Protein 1LBA (pdb70)

CATH classification: 3.40.80.10

Organism: Escherichia phage T7 (NCBI:txid10760)

Sequence (146 aa):
AKQRESTDAIFVHCSATKPSQNVGVREIRQWHKEQGWLDVGYHFIIKRDGTVEAGRDEMAVGSHAKGYNHNSIGVCLVGGIDDKGKFDANFTPAQMQSLRSLLVTLLAKYEGAVLRAHHEVAPKACPSFDLKRWWEKNELVTSDRG

InterPro domains:
  IPR002502 N-acetylmuramoyl-L-alanine amidase domain [PF01510] (11-132)
  IPR002502 N-acetylmuramoyl-L-alanine amidase domain [SM00644] (1-151)
  IPR002502 N-acetylmuramoyl-L-alanine amidase domain [cd06583] (13-132)
  IPR006619 Peptidoglycan recognition protein family domain, metazoa/bacteria [SM00701] (1-124)
  IPR015510 Peptidoglycan recognition protein [PTHR11022] (13-133)
  IPR034689 Endolysin T7 type [MF_04111] (1-149)
  IPR036505 N-acetylmuramoyl-L-alanine amidase/PGRP domain superfamily [G3DSA:3.40.80.10] (6-151)
  IPR036505 N-acetylmuramoyl-L-alanine amidase/PGRP domain superfamily [SSF55846] (10-146)

Foldseek 3Di:
DDFAPAAQAEEEFEPLDEPVPQDDQVVQQVVVVVVPDDGRQAQWEQTQQQDIDGTPPQGHQGPDAPPCSRHHHYYYYYHQAYPVSHGFQPGHPNNLVSVLVVVVVVCVPRDNHDYYYSLVPDVFQTPQFEVVCCNPVVDTGGTSYD

Solvent-accessible surface area: 7720 Å² total; per-residue (Å²): 158,172,117,12,136,47,16,76,5,0,0,0,3,12,20,55,7,76,72,102,58,106,20,2,17,187,59,3,73,104,76,31,107,126,118,63,125,151,43,0,0,26,1,24,0,0,52,34,103,10,67,64,43,68,16,43,97,51,56,21,52,4,36,21,1,196,52,69,24,93,20,0,0,0,0,0,0,0,0,0,40,35,114,159,48,136,81,45,17,29,12,34,112,42,0,15,133,27,0,65,70,23,0,86,79,2,52,83,108,26,161,83,14,76,38,60,0,17,17,83,50,24,143,114,24,26,0,2,0,29,3,127,95,4,76,109,146,108,74,60,44,69,17,53,170,35

Radius of gyration: 14.07 Å; Cα contacts (8 Å, |Δi|>4): 323; chains: 1; bounding box: 37×32×34 Å

GO terms:
  GO:0044659 viral release from host cell by cytolysis (P, IDA)
  GO:0008745 N-acetylmuramoyl-L-alanine amidase activity (F, IDA)
  GO:0032897 negative regulation of viral transcription (P, IDA)

Structure (mmCIF, N/CA/C/O backbone):
data_1LBA
#
_entry.id   1LBA
#
_cell.length_a   46.500
_cell.length_b   62.500
_cell.length_c   110.000
_cell.angle_alpha   90.00
_cell.angle_beta   90.00
_cell.angle_gamma   90.00
#
_symmetry.space_group_name_H-M   'C 2 2 21'
#
loop_
_entity.id
_entity.type
_entity.pdbx_description
1 polymer 'T7 LYSOZYME'
2 non-polymer 'ZINC ION'
3 water water
#
loop_
_atom_site.group_PDB
_atom_site.id
_atom_site.type_symbol
_atom_site.label_atom_id
_atom_site.label_alt_id
_atom_site.label_comp_id
_atom_site.label_asym_id
_atom_site.label_entity_id
_atom_site.label_seq_id
_atom_site.pdbx_PDB_ins_code
_atom_site.Cartn_x
_atom_site.Cartn_y
_atom_site.Cartn_z
_atom_site.occupancy
_atom_site.B_iso_or_equiv
_atom_site.auth_seq_id
_atom_site.auth_comp_id
_atom_site.auth_asym_id
_atom_site.auth_atom_id
_atom_site.pdbx_PDB_model_num
ATOM 1 N N . ALA A 1 1 ? -16.488 11.308 -3.635 1.00 70.78 1 ALA A N 1
ATOM 2 C CA . ALA A 1 1 ? -15.569 11.362 -2.512 1.00 70.24 1 ALA A CA 1
ATOM 3 C C . ALA A 1 1 ? -16.271 10.535 -1.426 1.00 70.71 1 ALA A C 1
ATOM 4 O O . ALA A 1 1 ? -17.508 10.514 -1.476 1.00 72.74 1 ALA A O 1
ATOM 6 N N . LYS A 1 2 ? -15.604 9.843 -0.477 1.00 68.96 6 LYS A N 1
ATOM 7 C CA . LYS A 1 2 ? -16.262 8.960 0.488 1.00 64.11 6 LYS A CA 1
ATOM 8 C C . LYS A 1 2 ? -15.506 8.751 1.817 1.00 60.61 6 LYS A C 1
ATOM 9 O O . LYS A 1 2 ? -14.440 9.345 2.045 1.00 60.31 6 LYS A O 1
ATOM 15 N N . GLN A 1 3 ? -16.097 7.906 2.683 1.00 53.72 7 GLN A N 1
ATOM 16 C CA . GLN A 1 3 ? -15.640 7.608 4.037 1.00 45.92 7 GLN A CA 1
ATOM 17 C C . GLN A 1 3 ? -14.897 6.291 4.005 1.00 43.95 7 GLN A C 1
ATOM 18 O O . GLN A 1 3 ? -15.182 5.488 3.115 1.00 45.83 7 GLN A O 1
ATOM 24 N N . ARG A 1 4 ? -13.980 5.993 4.918 1.00 41.68 8 ARG A N 1
ATOM 25 C CA . ARG A 1 4 ? -13.286 4.709 4.915 1.00 39.86 8 ARG A CA 1
ATOM 26 C C . ARG A 1 4 ? -14.163 3.528 5.285 1.00 41.61 8 ARG A C 1
ATOM 27 O O . ARG A 1 4 ? -15.158 3.688 5.991 1.00 40.78 8 ARG A O 1
ATOM 35 N N . GLU A 1 5 ? -13.806 2.314 4.865 1.00 43.87 9 GLU A N 1
ATOM 36 C CA . GLU A 1 5 ? -14.591 1.168 5.294 1.00 45.61 9 GLU A CA 1
ATOM 37 C C . GLU A 1 5 ? -14.119 0.848 6.707 1.00 43.48 9 GLU A C 1
ATOM 38 O O . GLU A 1 5 ? -14.923 0.841 7.640 1.00 44.49 9 GLU A O 1
ATOM 44 N N . SER A 1 6 ? -12.814 0.646 6.908 1.00 39.48 10 SER A N 1
ATOM 45 C CA . SER A 1 6 ? -12.298 0.323 8.207 1.00 32.48 10 SER A CA 1
ATOM 46 C C . SER A 1 6 ? -11.186 1.279 8.647 1.00 31.61 10 SER A C 1
ATOM 47 O O . SER A 1 6 ? -10.836 2.214 7.921 1.00 26.00 10 SER A O 1
ATOM 50 N N . THR A 1 7 ? -10.641 1.099 9.866 1.00 32.09 11 THR A N 1
ATOM 51 C CA . THR A 1 7 ? -9.523 1.872 10.366 1.00 27.55 11 THR A CA 1
ATOM 52 C C . THR A 1 7 ?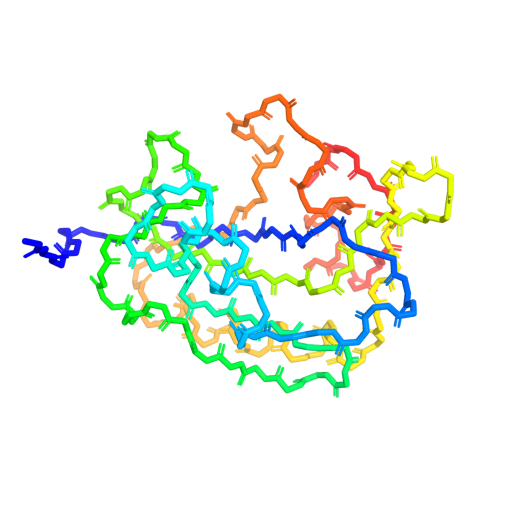 -8.610 0.883 11.047 1.00 24.92 11 THR A C 1
ATOM 53 O O . THR A 1 7 ? -8.682 0.574 12.234 1.00 29.08 11 THR A O 1
ATOM 57 N N . ASP A 1 8 ? -7.742 0.343 10.238 1.00 20.60 12 ASP A N 1
ATOM 58 C CA . ASP A 1 8 ? -6.751 -0.584 10.717 1.00 22.61 12 ASP A CA 1
ATOM 59 C C . ASP A 1 8 ? -5.580 0.082 11.412 1.00 19.35 12 ASP A C 1
ATOM 60 O O . ASP A 1 8 ? -4.862 -0.573 12.168 1.00 15.08 12 ASP A O 1
ATOM 65 N N . ALA A 1 9 ? -5.289 1.352 11.106 1.00 17.30 13 ALA A N 1
ATOM 66 C CA . ALA A 1 9 ? -4.127 1.991 11.685 1.00 13.32 13 ALA A CA 1
ATOM 67 C C . ALA A 1 9 ? -4.225 3.487 11.883 1.00 12.84 13 ALA A C 1
ATOM 68 O O . ALA A 1 9 ? -5.114 4.136 11.317 1.00 14.76 13 ALA A O 1
ATOM 70 N N . ILE A 1 10 ? -3.374 4.018 12.758 1.00 15.01 14 ILE A N 1
ATOM 71 C CA . ILE A 1 10 ? -3.237 5.455 12.971 1.00 15.25 14 ILE A CA 1
ATOM 72 C C . ILE A 1 10 ? -1.773 5.610 12.639 1.00 14.66 14 ILE A C 1
ATOM 73 O O . ILE A 1 10 ? -0.931 4.961 13.281 1.00 14.97 14 ILE A O 1
ATOM 78 N N . PHE A 1 11 ? -1.488 6.398 11.589 1.00 14.95 15 PHE A N 1
ATOM 79 C CA . PHE A 1 11 ? -0.097 6.671 11.159 1.00 14.47 15 PHE A CA 1
ATOM 80 C C . PHE A 1 11 ? 0.352 8.000 11.733 1.00 7.56 15 PHE A C 1
ATOM 81 O O . PHE A 1 11 ? -0.442 8.949 11.749 1.00 9.51 15 PHE A O 1
ATOM 89 N N . VAL A 1 12 ? 1.602 8.104 12.125 1.00 2.83 16 VAL A N 1
ATOM 90 C CA . VAL A 1 12 ? 2.148 9.377 12.581 1.00 7.19 16 VAL A CA 1
ATOM 91 C C . VAL A 1 12 ? 3.190 9.816 11.539 1.00 8.27 16 VAL A C 1
ATOM 92 O O . VAL A 1 12 ? 3.984 9.033 10.966 1.00 3.68 16 VAL A O 1
ATOM 96 N N . HIS A 1 13 ? 3.154 11.120 11.226 1.00 10.91 17 HIS A N 1
ATOM 97 C CA . HIS A 1 13 ? 4.032 11.792 10.267 1.00 9.78 17 HIS A CA 1
ATOM 98 C C . HIS A 1 13 ? 4.506 13.096 10.935 1.00 11.66 17 HIS A C 1
ATOM 99 O O . HIS A 1 13 ? 3.965 13.521 11.964 1.00 14.03 17 HIS A O 1
ATOM 106 N N . CYS A 1 14 ? 5.519 13.713 10.323 1.00 11.26 18 CYS A N 1
ATOM 107 C CA . CYS A 1 14 ? 5.963 15.089 10.565 1.00 13.87 18 CYS A CA 1
ATOM 108 C C . CYS A 1 14 ? 5.781 15.835 9.210 1.00 16.96 18 CYS A C 1
ATOM 109 O O . CYS A 1 14 ? 5.686 15.187 8.133 1.00 17.68 18 CYS A O 1
ATOM 112 N N . SER A 1 15 ? 5.666 17.179 9.258 1.00 11.75 19 SER A N 1
ATOM 113 C CA . SER A 1 15 ? 5.535 18.023 8.084 1.00 6.58 19 SER A CA 1
ATOM 114 C C . SER A 1 15 ? 6.845 18.369 7.378 1.00 6.28 19 SER A C 1
ATOM 115 O O . SER A 1 15 ? 6.833 19.074 6.369 1.00 8.47 19 SER A O 1
ATOM 118 N N . ALA A 1 16 ? 7.981 17.909 7.872 1.00 7.20 20 ALA A N 1
ATOM 119 C CA . ALA A 1 16 ? 9.324 18.161 7.392 1.00 13.24 20 ALA A CA 1
ATOM 120 C C . ALA A 1 16 ? 9.632 19.650 7.302 1.00 13.95 20 ALA A C 1
ATOM 121 O O . ALA A 1 16 ? 10.109 20.135 6.273 1.00 15.89 20 ALA A O 1
ATOM 123 N N . THR A 1 17 ? 9.293 20.389 8.368 1.00 14.79 21 THR A N 1
ATOM 124 C CA . THR A 1 17 ? 9.657 21.790 8.472 1.00 13.21 21 THR A CA 1
ATOM 125 C C . THR A 1 17 ? 10.610 22.019 9.649 1.00 16.24 21 THR A C 1
ATOM 126 O O . THR A 1 17 ? 10.933 21.130 10.465 1.00 15.93 21 THR A O 1
ATOM 130 N N . LYS A 1 18 ? 11.262 23.186 9.564 1.00 19.35 22 LYS A N 1
ATOM 131 C CA . LYS A 1 18 ? 12.219 23.628 10.564 1.00 18.61 22 LYS A CA 1
ATOM 132 C C . LYS A 1 18 ? 11.573 24.239 11.807 1.00 16.84 22 LYS A C 1
ATOM 133 O O . LYS A 1 18 ? 10.454 24.776 11.701 1.00 16.36 22 LYS A O 1
ATOM 139 N N . PRO A 1 19 ? 12.255 24.274 12.972 1.00 15.46 23 PRO A N 1
ATOM 140 C CA . PRO A 1 19 ? 11.857 24.977 14.191 1.00 16.86 23 PRO A CA 1
ATOM 141 C C . PRO A 1 19 ? 11.108 26.305 14.065 1.00 19.37 23 PRO A C 1
ATOM 142 O O . PRO A 1 19 ? 10.017 26.476 14.621 1.00 15.84 23 PRO A O 1
ATOM 146 N N . SER A 1 20 ? 11.659 27.211 13.240 1.00 20.05 24 SER A N 1
ATOM 147 C CA . SER A 1 20 ? 11.108 28.546 13.087 1.00 20.54 24 SER A CA 1
ATOM 148 C C . SER A 1 20 ? 9.798 28.549 12.350 1.00 22.78 24 SER A C 1
ATOM 149 O O . SER A 1 20 ? 9.111 29.580 12.283 1.00 23.73 24 SER A O 1
ATOM 152 N N . GLN A 1 21 ? 9.444 27.404 11.746 1.00 20.52 25 GLN A N 1
ATOM 153 C CA . GLN A 1 21 ? 8.233 27.361 10.991 1.00 18.30 25 GLN A CA 1
ATOM 154 C C . GLN A 1 21 ? 7.066 27.011 11.883 1.00 18.83 25 GLN A C 1
ATOM 155 O O . GLN A 1 21 ? 6.629 25.873 12.055 1.00 19.12 25 GLN A O 1
ATOM 161 N N . ASN A 1 22 ? 6.537 28.061 12.453 1.00 18.90 26 ASN A N 1
ATOM 162 C CA . ASN A 1 22 ? 5.347 27.927 13.258 1.00 22.95 26 ASN A CA 1
ATOM 163 C C . ASN A 1 22 ? 4.064 27.846 12.425 1.00 21.99 26 ASN A C 1
ATOM 164 O O . ASN A 1 22 ? 3.182 28.732 12.433 1.00 22.25 26 ASN A O 1
ATOM 169 N N . VAL A 1 23 ? 3.912 26.756 11.689 1.00 18.38 27 VAL A N 1
ATOM 170 C CA . VAL A 1 23 ? 2.706 26.631 10.852 1.00 18.44 27 VAL A CA 1
ATOM 171 C C . VAL A 1 23 ? 1.646 25.622 11.334 1.00 15.73 27 VAL A C 1
ATOM 172 O O . VAL A 1 23 ? 1.903 24.804 12.220 1.00 17.25 27 VAL A O 1
ATOM 176 N N . GLY A 1 24 ? 0.465 25.629 10.726 1.00 13.64 28 GLY A N 1
ATOM 177 C CA . GLY A 1 24 ? -0.647 24.736 11.011 1.00 13.18 28 GLY A CA 1
ATOM 178 C C . GLY A 1 24 ? -1.432 24.376 9.740 1.00 12.51 28 GLY A C 1
ATOM 179 O O . GLY A 1 24 ? -0.920 24.593 8.628 1.00 12.36 28 GLY A O 1
ATOM 180 N N . VAL A 1 25 ? -2.687 23.910 9.848 1.00 12.44 29 VAL A N 1
ATOM 181 C CA . VAL A 1 25 ? -3.471 23.476 8.696 1.00 16.56 29 VAL A CA 1
ATOM 182 C C . VAL A 1 25 ? -3.711 24.533 7.653 1.00 18.73 29 VAL A C 1
ATOM 183 O O . VAL A 1 25 ? -3.806 24.119 6.511 1.00 18.03 29 VAL A O 1
ATOM 187 N N . ARG A 1 26 ? -3.848 25.831 7.966 1.00 22.90 30 ARG A N 1
ATOM 188 C CA . ARG A 1 26 ? -4.052 26.863 6.960 1.00 27.15 30 ARG A CA 1
ATOM 189 C C . ARG A 1 26 ? -2.911 26.8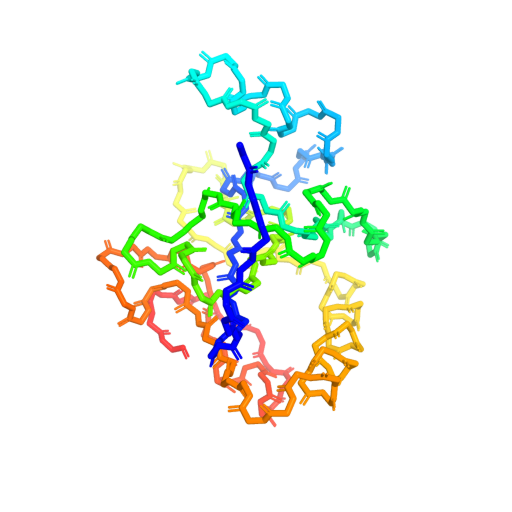43 5.923 1.00 26.17 30 ARG A C 1
ATOM 190 O O . ARG A 1 26 ? -3.118 26.916 4.699 1.00 30.50 30 ARG A O 1
ATOM 198 N N . GLU A 1 27 ? -1.674 26.663 6.366 1.00 24.72 31 GLU A N 1
ATOM 199 C CA . GLU A 1 27 ? -0.545 26.665 5.446 1.00 22.76 31 GLU A CA 1
ATOM 200 C C . GLU A 1 27 ? -0.406 25.304 4.783 1.00 20.64 31 GLU A C 1
ATOM 201 O O . GLU A 1 27 ? -0.442 25.258 3.557 1.00 22.85 31 GLU A O 1
ATOM 207 N N . ILE A 1 28 ? -0.336 24.179 5.506 1.00 15.81 32 ILE A N 1
ATOM 208 C CA . ILE A 1 28 ? -0.152 22.858 4.921 1.00 10.70 32 ILE A CA 1
ATOM 209 C C . ILE A 1 28 ? -1.319 22.507 3.998 1.00 9.04 32 ILE A C 1
ATOM 210 O O . ILE A 1 28 ? -1.121 21.714 3.093 1.00 8.98 32 ILE A O 1
ATOM 215 N N . ARG A 1 29 ? -2.547 22.966 4.171 1.00 12.02 33 ARG A N 1
ATOM 216 C CA . ARG A 1 29 ? -3.648 22.709 3.247 1.00 18.67 33 ARG A CA 1
ATOM 217 C C . ARG A 1 29 ? -3.323 23.409 1.930 1.00 20.60 33 ARG A C 1
ATOM 218 O O . ARG A 1 29 ? -3.334 22.765 0.877 1.00 23.27 33 ARG A O 1
ATOM 226 N N . GLN A 1 30 ? -2.871 24.669 2.020 1.00 21.81 34 GLN A N 1
ATOM 227 C CA . GLN A 1 30 ? -2.441 25.465 0.887 1.00 21.95 34 GLN A CA 1
ATOM 228 C C . GLN A 1 30 ? -1.311 24.806 0.127 1.00 20.65 34 GLN A C 1
ATOM 229 O O . GLN A 1 30 ? -1.356 24.724 -1.106 1.00 22.53 34 GLN A O 1
ATOM 235 N N . TRP A 1 31 ? -0.305 24.287 0.814 1.00 20.32 35 TRP A N 1
ATOM 236 C CA . TRP A 1 31 ? 0.812 23.601 0.170 1.00 18.16 35 TRP A CA 1
ATOM 237 C C . TRP A 1 31 ? 0.417 22.322 -0.546 1.00 18.98 35 TRP A C 1
ATOM 238 O O . TRP A 1 31 ? 1.010 21.940 -1.567 1.00 22.23 35 TRP A O 1
ATOM 249 N N . HIS A 1 32 ? -0.568 21.606 -0.025 1.00 19.33 36 HIS A N 1
ATOM 250 C CA . HIS A 1 32 ? -0.990 20.335 -0.592 1.00 18.42 36 HIS A CA 1
ATOM 251 C C . HIS A 1 32 ? -1.853 20.547 -1.821 1.00 19.06 36 HIS A C 1
ATOM 252 O O . HIS A 1 32 ? -1.786 19.788 -2.795 1.00 19.42 36 HIS A O 1
ATOM 259 N N . LYS A 1 33 ? -2.674 21.589 -1.802 1.00 19.50 37 LYS A N 1
ATOM 260 C CA . LYS A 1 33 ? -3.474 21.951 -2.945 1.00 19.32 37 LYS A CA 1
ATOM 261 C C . LYS A 1 33 ? -2.608 22.550 -4.019 1.00 23.83 37 LYS A C 1
ATOM 262 O O . LYS A 1 33 ? -2.877 22.237 -5.176 1.00 28.76 37 LYS A O 1
ATOM 268 N N . GLU A 1 34 ? -1.582 23.380 -3.775 1.00 25.64 38 GLU A N 1
ATOM 269 C CA . GLU A 1 34 ? -0.655 23.776 -4.834 1.00 25.67 38 GLU A CA 1
ATOM 270 C C . GLU A 1 34 ? -0.029 22.505 -5.414 1.00 26.80 38 GLU A C 1
ATOM 271 O O . GLU A 1 34 ? 0.301 22.485 -6.585 1.00 28.99 38 GLU A O 1
ATOM 277 N N . GLN A 1 35 ? 0.221 21.410 -4.701 1.00 27.39 39 GLN A N 1
ATOM 278 C CA . GLN A 1 35 ? 0.737 20.214 -5.348 1.00 27.20 39 GLN A CA 1
ATOM 279 C C . GLN A 1 35 ? -0.325 19.412 -6.071 1.00 27.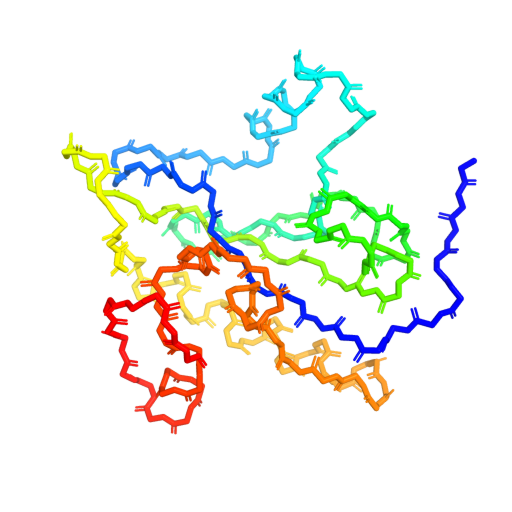23 39 GLN A C 1
ATOM 280 O O . GLN A 1 35 ? -0.008 18.329 -6.551 1.00 27.62 39 GLN A O 1
ATOM 286 N N . GLY A 1 36 ? -1.589 19.837 -6.197 1.00 27.93 40 GLY A N 1
ATOM 287 C CA . GLY A 1 36 ? -2.562 19.073 -6.972 1.00 22.12 40 GLY A CA 1
ATOM 288 C C . GLY A 1 36 ? -3.531 18.237 -6.186 1.00 22.07 40 GLY A C 1
ATOM 289 O O . GLY A 1 36 ? -4.414 17.631 -6.804 1.00 23.77 40 GLY A O 1
ATOM 290 N N . TRP A 1 37 ? -3.461 18.129 -4.862 1.00 21.75 41 TRP A N 1
ATOM 291 C CA . TRP A 1 37 ? -4.481 17.344 -4.163 1.00 23.73 41 TRP A CA 1
ATOM 292 C C . TRP A 1 37 ? -5.691 18.191 -3.848 1.00 22.96 41 TRP A C 1
ATOM 293 O O . TRP A 1 37 ? -5.685 19.417 -3.959 1.00 23.00 41 TRP A O 1
ATOM 304 N N . LEU A 1 38 ? -6.737 17.526 -3.399 1.00 23.27 42 LEU A N 1
ATOM 305 C CA . LEU A 1 38 ? -7.972 18.199 -3.136 1.00 23.32 42 LEU A CA 1
ATOM 306 C C . LEU A 1 38 ? -8.036 18.883 -1.787 1.00 25.16 42 LEU A C 1
ATOM 307 O O . LEU A 1 38 ? -8.849 19.796 -1.639 1.00 24.77 42 LEU A O 1
ATOM 312 N N . ASP A 1 39 ? -7.191 18.536 -0.810 1.00 24.41 43 ASP A N 1
ATOM 313 C CA . ASP A 1 39 ? -7.299 19.080 0.538 1.00 23.31 43 ASP A CA 1
ATOM 314 C C . ASP A 1 39 ? -6.018 18.674 1.230 1.00 25.86 43 ASP A C 1
ATOM 315 O O . ASP A 1 39 ? -5.122 18.060 0.630 1.00 26.57 43 ASP A O 1
ATOM 320 N N . VAL A 1 40 ? -5.923 19.019 2.517 1.00 23.25 44 VAL A N 1
ATOM 321 C CA . VAL A 1 40 ? -4.867 18.539 3.394 1.00 20.99 44 VAL A CA 1
ATOM 322 C C . VAL A 1 40 ? -5.042 17.024 3.405 1.00 18.19 44 VAL A C 1
ATOM 323 O O . VAL A 1 40 ? -6.181 16.593 3.518 1.00 16.88 44 VAL A O 1
ATOM 327 N N . GLY A 1 41 ? -3.982 16.219 3.377 1.00 16.18 45 GLY A N 1
ATOM 328 C CA . GLY A 1 41 ? -4.098 14.766 3.425 1.00 18.70 45 GLY A CA 1
ATOM 329 C C . GLY A 1 41 ? -4.201 14.161 4.837 1.00 17.83 45 GLY A C 1
ATOM 330 O O . GLY A 1 41 ? -4.437 12.948 5.009 1.00 12.60 45 GLY A O 1
ATOM 331 N N . TYR A 1 42 ? -4.044 14.999 5.887 1.00 17.97 46 TYR A N 1
ATOM 332 C CA . TYR A 1 42 ? -3.971 14.468 7.253 1.00 14.55 46 TYR A CA 1
ATOM 333 C C . TYR A 1 42 ? -5.305 14.763 7.892 1.00 10.15 46 TYR A C 1
ATOM 334 O O . TYR A 1 42 ? -5.976 15.746 7.594 1.00 8.88 46 TYR A O 1
ATOM 343 N N . HIS A 1 43 ? -5.645 13.896 8.829 1.00 11.75 47 HIS A N 1
ATOM 344 C CA . HIS A 1 43 ? -6.854 14.042 9.624 1.00 11.11 47 HIS A CA 1
ATOM 345 C C . HIS A 1 43 ? -6.551 14.988 10.793 1.00 10.19 47 HIS A C 1
ATOM 346 O O . HIS A 1 43 ? -7.419 15.800 11.114 1.00 10.02 47 HIS A O 1
ATOM 353 N N . PHE A 1 44 ? -5.321 15.035 11.365 1.00 9.81 48 PHE A N 1
ATOM 354 C CA . PHE A 1 44 ? -5.005 15.920 12.485 1.00 6.61 48 PHE A CA 1
ATOM 355 C C . PHE A 1 44 ? -3.617 16.544 12.366 1.00 5.49 48 PHE A C 1
ATOM 356 O O . PHE A 1 44 ? -2.665 15.818 12.019 1.00 2.14 48 PHE A O 1
ATOM 364 N N . ILE A 1 45 ? -3.469 17.872 12.615 1.00 7.33 49 ILE A N 1
ATOM 365 C CA . ILE A 1 45 ? -2.147 18.518 12.691 1.00 10.61 49 ILE A CA 1
ATOM 366 C C . ILE A 1 45 ? -1.844 18.998 14.115 1.00 10.38 49 ILE A C 1
ATOM 367 O O . ILE A 1 45 ? -2.672 19.678 14.723 1.00 13.21 49 ILE A O 1
ATOM 372 N N . ILE A 1 46 ? -0.679 18.726 14.677 1.00 8.58 50 ILE A N 1
ATOM 373 C CA . ILE A 1 46 ? -0.390 19.215 16.004 1.00 9.18 50 ILE A CA 1
ATOM 374 C C . ILE A 1 46 ? 0.644 20.315 15.829 1.00 8.29 50 ILE A C 1
ATOM 375 O O . ILE A 1 46 ? 1.781 20.023 15.470 1.00 7.39 50 ILE A O 1
ATOM 380 N N . LYS A 1 47 ? 0.254 21.568 16.044 1.00 8.69 51 LYS A N 1
ATOM 381 C CA . LYS A 1 47 ? 1.128 22.756 15.923 1.00 6.89 51 LYS A CA 1
ATOM 382 C C . LYS A 1 47 ? 2.171 22.705 17.027 1.00 9.90 51 LYS A C 1
ATOM 383 O O . LYS A 1 47 ? 1.981 21.935 17.985 1.00 9.34 51 LYS A O 1
ATOM 389 N N . ARG A 1 48 ? 3.220 23.540 16.983 1.00 7.96 52 ARG A N 1
ATOM 390 C CA . ARG A 1 48 ? 4.337 23.464 17.905 1.00 10.93 52 ARG A CA 1
ATOM 391 C C . ARG A 1 48 ? 4.024 23.936 19.297 1.00 11.67 52 ARG A C 1
ATOM 392 O O . ARG A 1 48 ? 4.729 23.562 20.210 1.00 10.53 52 ARG A O 1
ATOM 400 N N . ASP A 1 49 ? 3.007 24.738 19.528 1.00 15.42 53 ASP A N 1
ATOM 401 C CA . ASP A 1 49 ? 2.565 25.007 20.886 1.00 15.05 53 ASP A CA 1
ATOM 402 C C . ASP A 1 49 ? 1.651 23.909 21.455 1.00 15.23 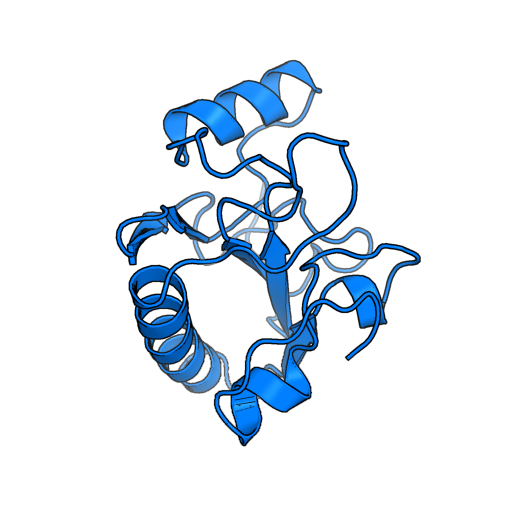53 ASP A C 1
ATOM 403 O O . ASP A 1 49 ? 1.117 24.119 22.552 1.00 17.05 53 ASP A O 1
ATOM 408 N N . GLY A 1 50 ? 1.389 22.781 20.753 1.00 13.78 54 GLY A N 1
ATOM 409 C CA . GLY A 1 50 ? 0.567 21.686 21.260 1.00 14.91 54 GLY A CA 1
ATOM 410 C C . GLY A 1 50 ? -0.867 21.771 20.815 1.00 11.67 54 GLY A C 1
ATOM 411 O O . GLY A 1 50 ? -1.651 20.910 21.187 1.00 14.14 54 GLY A O 1
ATOM 412 N N . THR A 1 51 ? -1.324 22.771 20.035 1.00 13.04 55 THR A N 1
ATOM 413 C CA . THR A 1 51 ? -2.718 22.900 19.568 1.00 14.70 55 THR A CA 1
ATOM 414 C C . THR A 1 51 ? -2.934 21.792 18.541 1.00 12.32 55 THR A C 1
ATOM 415 O O . THR A 1 51 ? -2.071 21.667 17.656 1.00 10.75 55 THR A O 1
ATOM 419 N N . VAL A 1 52 ? -4.022 21.015 18.620 1.00 13.91 56 VAL A N 1
ATOM 420 C CA . VAL A 1 52 ? -4.287 20.025 17.611 1.00 17.06 56 VAL A CA 1
ATOM 421 C C . VAL A 1 52 ? -5.440 20.602 16.789 1.00 18.61 56 VAL A C 1
ATOM 422 O O . VAL A 1 52 ? -6.428 21.088 17.337 1.00 17.39 56 VAL A O 1
ATOM 426 N N . GLU A 1 53 ? -5.242 20.654 15.468 1.00 16.39 57 GLU A N 1
ATOM 427 C CA . GLU A 1 53 ? -6.220 21.199 14.538 1.00 13.79 57 GLU A CA 1
ATOM 428 C C . GLU A 1 53 ? -6.646 20.034 13.653 1.00 14.78 57 GLU A C 1
ATOM 429 O O . GLU A 1 53 ? -5.866 19.106 13.376 1.00 14.90 57 GLU A O 1
ATOM 435 N N . ALA A 1 54 ? -7.893 20.072 13.241 1.00 10.79 58 ALA A N 1
ATOM 436 C CA . ALA A 1 54 ? -8.430 19.025 12.423 1.00 14.04 58 ALA A CA 1
ATOM 437 C C . ALA A 1 54 ? -8.173 19.318 10.942 1.00 13.34 58 ALA A C 1
ATOM 438 O O . ALA A 1 54 ? -8.179 20.487 10.532 1.00 11.86 58 ALA A O 1
ATOM 440 N N . GLY A 1 55 ? -7.961 18.289 10.140 1.00 11.70 59 GLY A N 1
ATOM 441 C CA . GLY A 1 55 ? -7.684 18.499 8.737 1.00 16.39 59 GLY A CA 1
ATOM 442 C C . GLY A 1 55 ? -8.884 17.951 8.002 1.00 19.99 59 GLY A C 1
ATOM 443 O O . GLY A 1 55 ? -9.967 18.524 8.022 1.00 24.58 59 GLY A O 1
ATOM 444 N N . ARG A 1 56 ? -8.707 16.806 7.356 1.00 21.06 60 ARG A N 1
ATOM 445 C CA . ARG A 1 56 ? -9.786 16.087 6.717 1.00 22.67 60 ARG A CA 1
ATOM 446 C C . ARG A 1 56 ? -10.712 15.580 7.788 1.00 23.80 60 ARG A C 1
ATOM 447 O O . ARG A 1 56 ? -10.292 15.384 8.924 1.00 23.98 60 ARG A O 1
ATOM 455 N N . ASP A 1 57 ? -11.943 15.278 7.429 1.00 26.12 61 ASP A N 1
ATOM 456 C CA . ASP A 1 57 ? -12.895 14.716 8.369 1.00 28.68 61 ASP A CA 1
ATOM 457 C C . ASP A 1 57 ? -12.305 13.426 8.864 1.00 28.68 61 ASP A C 1
ATOM 458 O O . ASP A 1 57 ? -11.744 12.664 8.065 1.00 27.52 61 ASP A O 1
ATOM 463 N N . GLU A 1 58 ? -12.498 13.210 10.168 1.00 29.49 62 GLU A N 1
ATOM 464 C CA . GLU A 1 58 ? -11.975 12.050 10.864 1.00 28.78 62 GLU A CA 1
ATOM 465 C C . GLU A 1 58 ? -12.363 10.785 10.138 1.00 28.69 62 GLU A C 1
ATOM 466 O O . GLU A 1 58 ? -11.537 9.897 10.038 1.00 33.12 62 GLU A O 1
ATOM 472 N N . MET A 1 59 ? -13.513 10.695 9.496 1.00 30.29 63 MET A N 1
ATOM 473 C CA . MET A 1 59 ? -13.927 9.442 8.868 1.00 34.74 63 MET A CA 1
ATOM 474 C C . MET A 1 59 ? -13.615 9.266 7.371 1.00 32.52 63 MET A C 1
ATOM 475 O O . MET A 1 59 ? -13.895 8.232 6.766 1.00 31.49 63 MET A O 1
ATOM 480 N N . ALA A 1 60 ? -12.958 10.242 6.746 1.00 31.93 64 ALA A N 1
ATOM 481 C CA . ALA A 1 60 ? -12.710 10.258 5.308 1.00 25.79 64 ALA A CA 1
ATOM 482 C C . ALA A 1 60 ? -11.391 9.649 4.938 1.00 24.31 64 ALA A C 1
ATOM 483 O O . ALA A 1 60 ? -10.524 9.436 5.793 1.00 23.15 64 ALA A O 1
ATOM 485 N N . VAL A 1 61 ? -11.240 9.326 3.653 1.00 24.94 65 VAL A N 1
ATOM 486 C CA . VAL A 1 61 ? -9.984 8.803 3.101 1.00 18.64 65 VAL A CA 1
ATOM 487 C C . VAL A 1 61 ? -9.105 10.040 2.971 1.00 18.59 65 VAL A C 1
ATOM 488 O O . VA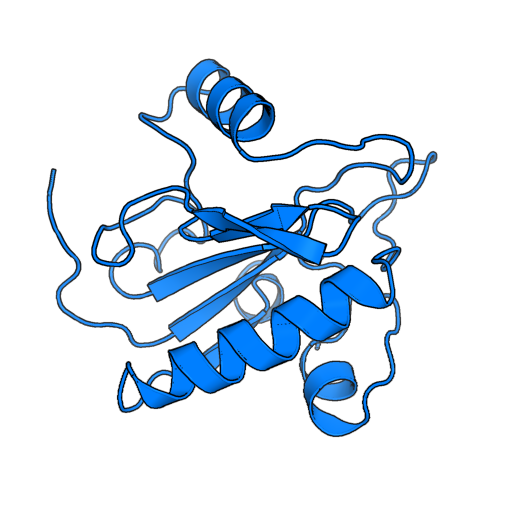L A 1 61 ? -9.567 11.115 2.579 1.00 19.96 65 VAL A O 1
ATOM 492 N N . GLY A 1 62 ? -7.871 10.000 3.405 1.00 17.78 66 GLY A N 1
ATOM 493 C CA . GLY A 1 62 ? -7.023 11.172 3.265 1.00 19.28 66 GLY A CA 1
ATOM 494 C C . GLY A 1 62 ? -5.864 10.788 2.381 1.00 17.67 66 GLY A C 1
ATOM 495 O O . GLY A 1 62 ? -5.853 9.661 1.896 1.00 15.39 66 GLY A O 1
ATOM 496 N N . SER A 1 63 ? -4.848 11.618 2.171 1.00 17.92 67 SER A N 1
ATOM 497 C CA . SER A 1 63 ? -3.705 11.242 1.351 1.00 19.49 67 SER A CA 1
ATOM 498 C C . SER A 1 63 ? -2.388 11.422 2.121 1.00 17.75 67 SER A C 1
ATOM 499 O O . SER A 1 63 ? -1.762 12.497 2.111 1.00 21.89 67 SER A O 1
ATOM 502 N N . HIS A 1 64 ? -1.904 10.395 2.803 1.00 12.05 68 HIS A N 1
ATOM 503 C CA . HIS A 1 64 ? -0.788 10.589 3.707 1.00 13.51 68 HIS A CA 1
ATOM 504 C C . HIS A 1 64 ? 0.177 9.424 3.684 1.00 16.96 68 HIS A C 1
ATOM 505 O O . HIS A 1 64 ? 1.403 9.552 3.979 1.00 12.74 68 HIS A O 1
ATOM 512 N N 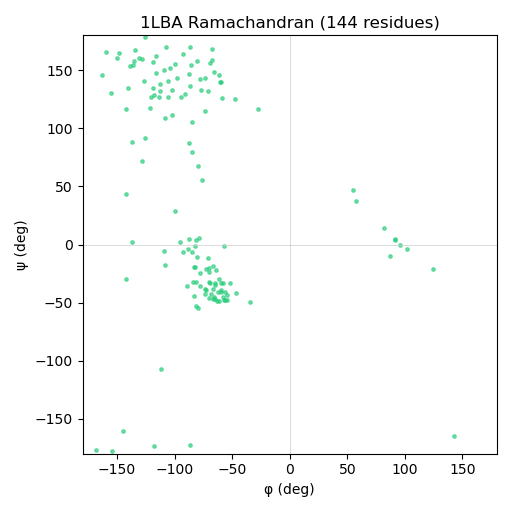. ALA A 1 65 ? -0.370 8.238 3.390 1.00 19.79 69 ALA A N 1
ATOM 513 C CA . ALA A 1 65 ? 0.481 7.044 3.308 1.00 26.96 69 ALA A CA 1
ATOM 514 C C . ALA A 1 65 ? -0.154 6.291 2.121 1.00 32.09 69 ALA A C 1
ATOM 515 O O . ALA A 1 65 ? -1.355 5.938 2.200 1.00 32.92 69 ALA A O 1
ATOM 517 N N . LYS A 1 66 ? 0.585 6.099 1.009 1.00 31.40 70 LYS A N 1
ATOM 518 C CA . LYS A 1 66 ? -0.079 5.582 -0.173 1.00 30.81 70 LYS A CA 1
ATOM 519 C C . LYS A 1 66 ? -0.068 4.080 -0.064 1.00 28.35 70 LYS A C 1
ATOM 520 O O . LYS A 1 66 ? 0.906 3.446 0.354 1.00 25.07 70 LYS A O 1
ATOM 526 N N . GLY A 1 67 ? -1.242 3.581 -0.405 1.00 26.87 71 GLY A N 1
ATOM 527 C CA . GLY A 1 67 ? -1.554 2.176 -0.287 1.00 29.71 71 GLY A CA 1
ATOM 528 C C . GLY A 1 67 ? -2.169 1.888 1.078 1.00 28.96 71 GLY A C 1
ATOM 529 O O . GLY A 1 67 ? -2.417 0.725 1.448 1.00 29.74 71 GLY A O 1
ATOM 530 N N . TYR A 1 68 ? -2.374 2.964 1.863 1.00 25.04 72 TYR A N 1
ATOM 531 C CA . TYR A 1 68 ? -2.932 2.864 3.185 1.00 19.04 72 TYR A CA 1
ATOM 532 C C . TYR A 1 68 ? -3.921 3.950 3.346 1.00 18.12 72 TYR A C 1
ATOM 533 O O . TYR A 1 68 ? -4.532 4.028 4.414 1.00 21.26 72 TYR A O 1
ATOM 542 N N . ASN A 1 69 ? -4.208 4.792 2.363 1.00 15.47 73 ASN A N 1
ATOM 543 C CA . ASN A 1 69 ? -5.136 5.836 2.659 1.00 13.22 73 ASN A CA 1
ATOM 544 C C . ASN A 1 69 ? -6.512 5.315 2.837 1.00 16.01 73 ASN A C 1
ATOM 545 O O . ASN A 1 69 ? -7.309 5.987 3.509 1.00 19.60 73 ASN A O 1
ATOM 550 N N . HIS A 1 70 ? -6.788 4.157 2.246 1.00 16.24 74 HIS A N 1
ATOM 551 C CA . HIS A 1 70 ? -8.089 3.526 2.357 1.00 19.31 74 HIS A CA 1
ATOM 552 C C . HIS A 1 70 ? -8.536 3.062 3.751 1.00 22.88 74 HIS A C 1
ATOM 553 O O . HIS A 1 70 ? -9.733 2.901 4.013 1.00 22.52 74 HIS A O 1
ATOM 560 N N . ASN A 1 71 ? -7.628 2.836 4.684 1.00 24.75 75 ASN A N 1
ATOM 561 C CA . ASN A 1 71 ? -8.031 2.263 5.960 1.00 28.97 75 ASN A CA 1
ATOM 562 C C . ASN A 1 71 ? -7.266 2.832 7.183 1.00 28.22 75 ASN A C 1
ATOM 563 O O . ASN A 1 71 ? -6.882 2.061 8.097 1.00 29.63 75 ASN A O 1
ATOM 568 N N . SER A 1 72 ? -7.048 4.160 7.292 1.00 23.80 76 SER A N 1
ATOM 569 C CA . SER A 1 72 ? -6.205 4.665 8.355 1.00 18.78 76 SER A CA 1
ATOM 570 C C . SER A 1 72 ? -6.412 6.105 8.681 1.00 16.12 76 SER A C 1
ATOM 571 O O . SER A 1 72 ? -7.072 6.791 7.921 1.00 14.96 76 SER A O 1
ATOM 574 N N . ILE A 1 73 ? -5.896 6.576 9.825 1.00 17.37 77 ILE A N 1
ATOM 575 C CA . ILE A 1 73 ? -5.939 7.974 10.284 1.00 13.31 77 ILE A CA 1
ATOM 576 C C . ILE A 1 73 ? -4.523 8.466 10.062 1.00 10.13 77 ILE A C 1
ATOM 577 O O . ILE A 1 73 ? -3.566 7.736 10.303 1.00 11.36 77 ILE A O 1
ATOM 582 N N . GLY A 1 74 ? -4.323 9.699 9.613 1.00 8.35 78 GLY A N 1
ATOM 583 C CA . GLY A 1 74 ? -2.974 10.212 9.477 1.00 6.68 78 GLY A CA 1
ATOM 584 C C . GLY A 1 74 ? -2.835 11.413 10.414 1.00 5.75 78 GLY A C 1
ATOM 585 O O . GLY A 1 74 ? -3.719 12.299 10.388 1.00 3.08 78 GLY A O 1
ATOM 586 N N . VAL A 1 75 ? -1.785 11.403 11.237 1.00 2.96 79 VAL A N 1
ATOM 587 C CA . VAL A 1 75 ? -1.599 12.466 12.211 1.00 5.68 79 VAL A CA 1
ATOM 588 C C . VAL A 1 75 ? -0.279 13.124 11.845 1.00 3.34 79 VAL A C 1
ATOM 589 O O . VAL A 1 75 ? 0.730 12.457 11.584 1.00 3.71 79 VAL A O 1
ATOM 593 N N . CYS A 1 76 ? -0.236 14.437 11.829 1.00 4.31 80 CYS A N 1
ATOM 594 C CA . CYS A 1 76 ? 1.005 15.143 11.511 1.00 4.53 80 CYS A CA 1
ATOM 595 C C . CYS A 1 76 ? 1.573 16.101 12.562 1.00 4.00 80 CYS A C 1
ATOM 596 O O . CYS A 1 76 ? 0.912 17.028 13.026 1.00 4.00 80 CYS A O 1
ATOM 599 N N . LEU A 1 77 ? 2.831 15.915 12.900 1.00 2.55 81 LEU A N 1
ATOM 600 C CA . LEU A 1 77 ? 3.572 16.835 13.783 1.00 7.86 81 LEU A CA 1
ATOM 601 C C . LEU A 1 77 ? 4.300 17.921 12.995 1.00 7.10 81 LEU A C 1
ATOM 602 O O . LEU A 1 77 ? 5.033 17.578 12.042 1.00 10.79 81 LEU A O 1
ATOM 607 N N . VAL A 1 78 ? 4.159 19.205 13.332 1.00 5.92 82 VAL A N 1
ATOM 608 C CA . VAL A 1 78 ? 4.878 20.264 12.679 1.00 2.77 82 VAL A CA 1
ATOM 609 C C . VAL A 1 78 ? 6.333 20.239 13.133 1.00 8.73 82 VAL A C 1
ATOM 610 O O . VAL A 1 78 ? 6.673 20.388 14.314 1.00 10.10 82 VAL A O 1
ATOM 614 N N . GLY A 1 79 ? 7.240 19.953 12.191 1.00 6.69 83 GLY A N 1
ATOM 615 C CA . GLY A 1 79 ? 8.650 19.903 12.513 1.00 3.41 83 GLY A CA 1
ATOM 616 C C . GLY A 1 79 ? 9.260 18.774 11.710 1.00 3.67 83 GLY A C 1
ATOM 617 O O . GLY A 1 79 ? 8.628 18.265 10.774 1.00 8.05 83 GLY A O 1
ATOM 618 N N . GLY A 1 80 ? 10.441 18.317 12.037 1.00 4.20 84 GLY A N 1
ATOM 619 C CA . GLY A 1 80 ? 10.998 17.136 11.405 1.00 3.22 84 GLY A CA 1
ATOM 620 C C . GLY A 1 80 ? 12.337 17.390 10.779 1.00 6.70 84 GLY A C 1
ATOM 621 O O . GLY A 1 80 ? 13.068 16.430 10.540 1.00 7.49 84 GLY A O 1
ATOM 622 N N . ILE A 1 81 ? 12.728 18.624 10.454 1.00 7.79 85 ILE A N 1
ATOM 623 C CA . ILE A 1 81 ? 14.069 18.798 9.872 1.00 14.31 85 ILE A CA 1
ATOM 624 C C . ILE A 1 81 ? 14.734 19.994 10.524 1.00 15.19 85 ILE A C 1
ATOM 625 O O . ILE A 1 81 ? 14.074 20.896 11.057 1.00 12.18 85 ILE A O 1
ATOM 630 N N . ASP A 1 82 ? 16.057 19.934 10.508 1.00 20.03 86 ASP A N 1
ATOM 631 C CA . ASP A 1 82 ? 16.851 21.071 10.906 1.00 25.36 86 ASP A CA 1
ATOM 632 C C . ASP A 1 82 ? 17.112 22.031 9.738 1.00 31.40 86 ASP A C 1
ATOM 633 O O . ASP A 1 82 ? 16.700 21.808 8.586 1.00 31.34 86 ASP A O 1
ATOM 638 N N . ASP A 1 83 ? 17.976 23.022 10.004 1.00 37.58 87 ASP A N 1
ATOM 639 C CA . ASP A 1 83 ? 18.326 24.052 9.025 1.00 42.28 87 ASP A CA 1
ATOM 640 C C . ASP A 1 83 ? 19.170 23.540 7.872 1.00 41.81 87 ASP A C 1
ATOM 641 O O . ASP A 1 83 ? 19.257 24.179 6.825 1.00 44.18 87 ASP A O 1
ATOM 646 N N . LYS A 1 84 ? 19.838 22.403 8.059 1.00 38.04 88 LYS A N 1
ATOM 647 C CA . LYS A 1 84 ? 20.564 21.777 6.975 1.00 34.68 88 LYS A CA 1
ATOM 648 C C . LYS A 1 84 ? 19.676 20.957 6.043 1.00 32.57 88 LYS A C 1
ATOM 649 O O . LYS A 1 84 ? 20.110 20.533 4.959 1.00 34.56 88 LYS A O 1
ATOM 655 N N . GLY A 1 85 ? 18.412 20.730 6.431 1.00 27.81 89 GLY A N 1
ATOM 656 C CA . GLY A 1 85 ? 17.501 19.937 5.636 1.00 20.35 89 GLY A CA 1
ATOM 657 C C . GLY A 1 85 ? 17.525 18.477 6.020 1.00 18.97 89 GLY A C 1
ATOM 658 O O . GLY A 1 85 ? 16.872 17.678 5.365 1.00 15.74 89 GLY A O 1
ATOM 659 N N . LYS A 1 86 ? 18.266 18.105 7.065 1.00 17.95 90 LYS A N 1
ATOM 660 C CA . LYS A 1 86 ? 18.342 16.724 7.533 1.00 21.61 90 LYS A CA 1
ATOM 661 C C . LYS A 1 86 ? 17.217 16.384 8.506 1.00 21.57 90 LYS A C 1
ATOM 662 O O . LYS A 1 86 ? 16.719 17.305 9.188 1.00 22.89 90 LYS A O 1
ATOM 668 N N . PHE A 1 87 ? 16.824 15.113 8.628 1.00 20.98 91 PHE A N 1
ATOM 669 C CA . PHE A 1 87 ? 15.701 14.784 9.514 1.00 20.69 91 PHE A CA 1
ATOM 670 C C . PHE A 1 87 ? 16.189 14.902 10.969 1.00 20.34 91 PHE A C 1
ATOM 671 O O . PHE A 1 87 ? 17.355 14.645 11.278 1.00 19.10 91 PHE A O 1
ATOM 679 N N . ASP A 1 88 ? 15.330 15.378 11.854 1.00 17.23 92 ASP A N 1
ATOM 680 C CA . ASP A 1 88 ? 15.726 15.739 13.197 1.00 15.25 92 ASP A CA 1
ATOM 681 C C . ASP A 1 88 ? 14.507 15.648 14.089 1.00 10.72 92 ASP A C 1
ATOM 682 O O . ASP A 1 88 ? 13.503 16.230 13.730 1.00 10.71 92 ASP A O 1
ATOM 687 N N . ALA A 1 89 ? 14.489 15.000 15.232 1.00 11.69 93 ALA A N 1
ATOM 688 C CA . ALA A 1 89 ? 13.280 14.950 16.067 1.00 14.34 93 ALA A CA 1
ATOM 689 C C . ALA A 1 89 ? 13.261 16.203 16.928 1.00 14.36 93 ALA A C 1
ATOM 690 O O . ALA A 1 89 ? 13.665 16.228 18.098 1.00 18.06 93 ALA A O 1
ATOM 692 N N . ASN A 1 90 ? 12.845 17.306 16.341 1.00 11.68 94 ASN A N 1
ATOM 693 C CA . ASN A 1 90 ? 12.865 18.578 17.041 1.00 10.27 94 ASN A CA 1
ATOM 694 C C . ASN A 1 90 ? 11.518 18.986 17.605 1.00 10.06 94 ASN A C 1
ATOM 695 O O . ASN A 1 90 ? 11.225 20.183 17.761 1.00 8.53 94 ASN A O 1
ATOM 700 N N . PHE A 1 91 ? 10.663 18.016 17.940 1.00 8.90 95 PHE A N 1
ATOM 701 C CA . PHE A 1 91 ? 9.337 18.371 18.413 1.00 10.24 95 PHE A CA 1
ATOM 702 C C . PHE A 1 91 ? 9.464 18.811 19.867 1.00 10.98 95 PHE A C 1
ATOM 703 O O . PHE A 1 91 ? 10.294 18.388 20.670 1.00 15.34 95 PHE A O 1
ATOM 711 N N . THR A 1 92 ? 8.665 19.805 20.136 1.00 12.65 96 THR A N 1
ATOM 712 C CA . THR A 1 92 ? 8.392 20.419 21.445 1.00 10.11 96 THR A CA 1
ATOM 713 C C . THR A 1 92 ? 7.775 19.506 22.523 1.00 12.80 96 THR A C 1
ATOM 714 O O . THR A 1 92 ? 6.946 18.672 22.133 1.00 8.81 96 THR A O 1
ATOM 718 N N . PRO A 1 93 ? 8.049 19.614 23.855 1.00 15.00 97 PRO A N 1
ATOM 719 C CA . PRO A 1 93 ? 7.346 18.901 24.934 1.00 12.91 97 PRO A CA 1
ATOM 720 C C . PRO A 1 93 ? 5.826 18.944 24.827 1.00 13.81 97 PRO A C 1
ATOM 721 O O . PRO A 1 93 ? 5.137 17.912 24.944 1.00 17.68 97 PRO A O 1
ATOM 725 N N . ALA A 1 94 ? 5.317 20.129 24.479 1.00 8.94 98 ALA A N 1
ATOM 726 C CA . ALA A 1 94 ? 3.900 20.339 24.362 1.00 12.23 98 ALA A CA 1
ATOM 727 C C . ALA A 1 94 ? 3.259 19.606 23.184 1.00 12.73 98 ALA A C 1
ATOM 728 O O . ALA A 1 94 ? 2.115 19.116 23.275 1.00 16.33 98 ALA A O 1
ATOM 730 N N . GLN A 1 95 ? 3.982 19.450 22.067 1.00 13.06 99 GLN A N 1
ATOM 731 C CA . GLN A 1 95 ? 3.468 18.665 20.940 1.00 10.48 99 GLN A CA 1
ATOM 732 C C . GLN A 1 95 ? 3.409 17.227 21.361 1.00 8.75 99 GLN A C 1
ATOM 733 O O . GLN A 1 95 ? 2.400 16.600 21.071 1.00 12.57 99 GLN A O 1
ATOM 739 N N . MET A 1 96 ? 4.422 16.693 22.056 1.00 6.05 100 MET A N 1
ATOM 740 C CA . MET A 1 96 ? 4.413 15.277 22.364 1.00 5.97 100 MET A CA 1
ATOM 741 C C . MET A 1 96 ? 3.340 14.895 23.388 1.00 12.40 100 MET A C 1
ATOM 742 O O . MET A 1 96 ? 2.737 13.811 23.342 1.00 12.64 100 MET A O 1
ATOM 747 N N . GLN A 1 97 ? 3.053 15.835 24.314 1.00 12.03 101 GLN A N 1
ATOM 748 C CA . GLN A 1 97 ? 1.996 15.692 25.293 1.00 10.08 101 GLN A CA 1
ATOM 749 C C . GLN A 1 97 ? 0.666 15.661 24.611 1.00 8.47 101 GLN A C 1
ATOM 750 O O . GLN A 1 97 ? -0.146 14.789 24.971 1.00 5.63 101 GLN A O 1
ATOM 756 N N . SER A 1 98 ? 0.397 16.588 23.664 1.00 6.05 102 SER A N 1
ATOM 757 C CA . SER A 1 98 ? -0.903 16.503 22.982 1.00 5.86 102 SER A CA 1
ATOM 758 C C . SER A 1 98 ? -1.026 15.229 22.151 1.00 5.90 102 SER A C 1
ATOM 759 O O . SER A 1 98 ? -2.114 14.638 22.058 1.00 3.03 102 SER A O 1
ATOM 762 N N . LEU A 1 99 ? 0.110 14.797 21.565 1.00 4.95 103 LEU A N 1
ATOM 763 C CA . LEU A 1 99 ? 0.068 13.646 20.689 1.00 10.63 103 LEU A CA 1
ATOM 764 C C . LEU A 1 99 ? -0.369 12.426 21.491 1.00 11.17 103 LEU A C 1
ATOM 765 O O . LEU A 1 99 ? -1.299 11.698 21.076 1.00 13.17 103 LEU A O 1
ATOM 770 N N . ARG A 1 100 ? 0.269 12.216 22.658 1.00 12.24 104 ARG A N 1
ATOM 771 C CA . ARG A 1 100 ? -0.034 11.058 23.495 1.00 7.69 104 ARG A CA 1
ATOM 772 C C . ARG A 1 100 ? -1.504 11.065 23.914 1.00 3.86 104 ARG A C 1
ATOM 773 O O . ARG A 1 100 ? -2.080 9.987 23.852 1.00 2.00 104 ARG A O 1
ATOM 781 N N . SER A 1 101 ? -2.239 12.119 24.270 1.00 5.25 105 SER A N 1
ATOM 782 C CA . SER A 1 101 ? -3.675 11.967 24.602 1.00 4.44 105 SER A CA 1
ATOM 783 C C . SER A 1 101 ? -4.512 11.729 23.350 1.00 6.97 105 SER A C 1
ATOM 784 O O . SER A 1 101 ? -5.537 11.015 23.393 1.00 8.27 105 SER A O 1
ATOM 787 N N . LEU A 1 102 ? -4.199 12.402 22.214 1.00 11.58 106 LEU A N 1
ATOM 788 C CA . LEU A 1 102 ? -4.957 12.199 20.951 1.00 9.72 106 LEU A CA 1
ATOM 789 C C . LEU A 1 102 ? -4.880 10.736 20.601 1.00 4.38 106 LEU A C 1
ATOM 790 O O . LEU A 1 102 ? -5.916 10.115 20.441 1.00 4.41 106 LEU A O 1
ATOM 795 N N . LEU A 1 103 ? -3.700 10.135 20.648 1.00 3.04 107 LEU A N 1
ATOM 796 C CA . LEU A 1 103 ? -3.542 8.719 20.299 1.00 6.69 107 LEU A CA 1
ATOM 797 C C . LEU A 1 103 ? -4.252 7.813 21.289 1.00 9.81 107 LEU A C 1
ATOM 798 O O . LEU A 1 103 ? -4.939 6.922 20.820 1.00 14.83 107 LEU A O 1
ATOM 803 N N . VAL A 1 104 ? -4.155 7.938 22.624 1.00 9.06 108 VAL A N 1
ATOM 804 C CA . VAL A 1 104 ? -4.920 7.131 23.557 1.00 8.96 108 VAL A CA 1
ATOM 805 C C . VAL A 1 104 ? -6.383 7.288 23.184 1.00 8.76 108 VAL A C 1
ATOM 806 O O . VAL A 1 104 ? -7.054 6.280 23.027 1.00 12.24 108 VAL A O 1
ATOM 810 N N . THR A 1 105 ? -6.893 8.473 22.878 1.00 10.77 109 THR A N 1
ATOM 811 C CA . THR A 1 105 ? -8.287 8.646 22.469 1.00 13.36 109 THR A CA 1
ATOM 812 C C . THR A 1 105 ? -8.639 7.905 21.177 1.00 15.22 109 THR A C 1
ATOM 813 O O . THR A 1 105 ? -9.713 7.293 21.042 1.00 20.28 109 THR A O 1
ATOM 817 N N . LEU A 1 106 ? -7.727 7.945 20.209 1.00 13.94 110 LEU A N 1
ATOM 818 C CA . LEU A 1 106 ? -7.954 7.349 18.911 1.00 11.60 110 LEU A CA 1
ATOM 819 C C . LEU A 1 106 ? -7.872 5.857 18.994 1.00 11.08 110 LEU A C 1
ATOM 820 O O . LEU A 1 106 ? -8.738 5.171 18.477 1.00 15.32 110 LEU A O 1
ATOM 825 N N . LEU A 1 107 ? -6.925 5.285 19.708 1.00 12.61 111 LEU A N 1
ATOM 826 C CA . LEU A 1 107 ? -6.793 3.844 19.793 1.00 15.60 111 LEU A CA 1
ATOM 827 C C . LEU A 1 107 ? -7.965 3.227 20.518 1.00 18.99 111 LEU A C 1
ATOM 828 O O . LEU A 1 107 ? -8.218 2.019 20.456 1.00 22.21 111 LEU A O 1
ATOM 833 N N . ALA A 1 108 ? -8.666 4.069 21.251 1.00 21.40 112 ALA A N 1
ATOM 834 C CA . ALA A 1 108 ? -9.748 3.574 22.066 1.00 24.13 112 ALA A CA 1
ATOM 835 C C . ALA A 1 108 ? -11.004 3.574 21.256 1.00 22.34 112 ALA A C 1
ATOM 836 O O . ALA A 1 108 ? -11.829 2.665 21.432 1.00 26.36 112 ALA A O 1
ATOM 838 N N . LYS A 1 109 ? -11.153 4.580 20.391 1.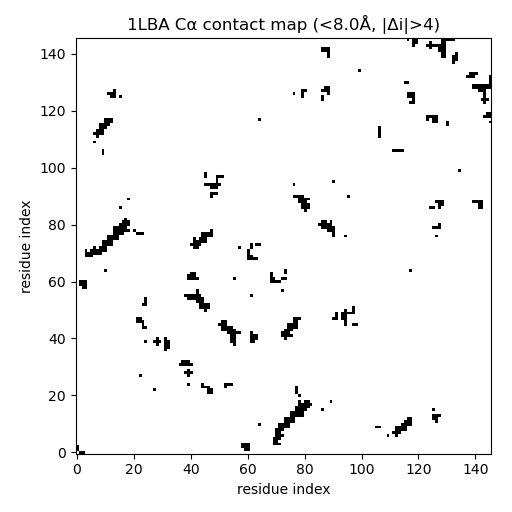00 19.86 113 LYS A N 1
ATOM 839 C CA . LYS A 1 109 ? -12.354 4.639 19.625 1.00 19.68 113 LYS A CA 1
ATOM 840 C C . LYS A 1 109 ? -12.344 3.890 18.324 1.00 22.87 113 LYS A C 1
ATOM 841 O O . LYS A 1 109 ? -13.399 3.807 17.696 1.00 29.39 113 LYS A O 1
ATOM 847 N N . TYR A 1 110 ? -11.241 3.289 17.900 1.00 22.24 114 TYR A N 1
ATOM 848 C CA . TYR A 1 110 ? -11.160 2.603 16.624 1.00 20.51 114 TYR A CA 1
ATOM 849 C C . TYR A 1 110 ? -10.619 1.269 16.958 1.00 22.11 114 TYR A C 1
ATOM 850 O O . TYR A 1 110 ? -9.459 0.932 16.829 1.00 21.55 114 TYR A O 1
ATOM 859 N N . GLU A 1 111 ? -11.561 0.596 17.571 1.00 29.70 115 GLU A N 1
ATOM 860 C CA . GLU A 1 111 ? -11.457 -0.782 18.006 1.00 36.25 115 GLU A CA 1
ATOM 861 C C . GLU A 1 111 ? -10.494 -1.597 17.168 1.00 34.15 115 GLU A C 1
ATOM 862 O O . GLU A 1 111 ? -10.678 -1.664 15.966 1.00 37.85 115 GLU A O 1
ATOM 868 N N . GLY A 1 112 ? -9.405 -2.110 17.692 1.00 33.50 116 GLY A N 1
ATOM 869 C CA . GLY A 1 112 ? -8.564 -2.954 16.881 1.00 32.84 116 GLY A CA 1
ATOM 870 C C . GLY A 1 112 ? -7.521 -2.208 16.053 1.00 35.30 116 GLY A C 1
ATOM 871 O O . GLY A 1 112 ? -6.637 -2.899 15.518 1.00 39.00 116 GLY A O 1
ATOM 872 N N . ALA A 1 113 ? -7.526 -0.867 15.934 1.00 28.71 117 ALA A N 1
ATOM 873 C CA . ALA A 1 113 ? -6.524 -0.143 15.153 1.00 22.31 117 ALA A CA 1
ATOM 874 C C . ALA A 1 113 ? -5.153 -0.254 15.750 1.00 18.65 117 ALA A C 1
ATOM 875 O O . ALA A 1 113 ? -5.015 -0.386 16.956 1.00 18.68 117 ALA A O 1
ATOM 877 N N . VAL A 1 114 ? -4.115 -0.239 14.942 1.00 21.08 118 VAL A N 1
ATOM 878 C CA . VAL A 1 114 ? -2.739 -0.390 15.399 1.00 20.06 118 VAL A CA 1
ATOM 879 C C . VAL A 1 114 ? -2.072 0.966 15.227 1.00 18.49 118 VAL A C 1
ATOM 880 O O . VAL A 1 114 ? -2.473 1.760 14.369 1.00 20.51 118 VAL A O 1
ATOM 884 N N . LEU A 1 115 ? -1.104 1.302 16.056 1.00 18.25 119 LEU A N 1
ATOM 885 C CA . LEU A 1 115 ? -0.387 2.573 15.961 1.00 20.04 119 LEU A CA 1
ATOM 886 C C . LEU A 1 115 ? 0.913 2.393 15.129 1.00 21.21 119 LEU A C 1
ATOM 887 O O . LEU A 1 115 ? 1.732 1.491 15.386 1.00 18.84 119 LEU A O 1
ATOM 892 N N . ARG A 1 116 ? 1.114 3.227 14.079 1.00 19.64 120 ARG A N 1
ATOM 893 C CA . ARG A 1 116 ? 2.243 3.074 13.171 1.00 16.69 120 ARG A CA 1
ATOM 894 C C . ARG A 1 116 ? 2.859 4.413 12.799 1.00 14.19 120 ARG A C 1
ATOM 895 O O . ARG A 1 116 ? 2.247 5.466 12.752 1.00 13.69 120 ARG A O 1
ATOM 903 N N . ALA A 1 117 ? 4.119 4.292 12.486 1.00 14.06 121 ALA A N 1
ATOM 904 C CA . ALA A 1 117 ? 5.075 5.319 12.093 1.00 17.57 121 ALA A CA 1
ATOM 905 C C . ALA A 1 117 ? 5.147 5.121 10.571 1.00 19.05 121 ALA A C 1
ATOM 906 O O . ALA A 1 117 ? 5.273 3.964 10.134 1.00 17.81 121 ALA A O 1
ATOM 908 N N . HIS A 1 118 ? 5.065 6.201 9.765 1.00 21.43 122 HIS A N 1
ATOM 909 C CA . HIS A 1 118 ? 5.159 6.053 8.313 1.00 22.35 122 HIS A CA 1
ATOM 910 C C . HIS A 1 118 ? 6.449 5.306 7.951 1.00 21.03 122 HIS A C 1
ATOM 911 O O . HIS A 1 118 ? 6.326 4.355 7.170 1.00 18.18 122 HIS A O 1
ATOM 918 N N . HIS A 1 119 ? 7.638 5.627 8.472 1.00 18.68 123 HIS A N 1
ATOM 919 C CA . HIS A 1 119 ? 8.840 4.894 8.097 1.00 21.98 123 HIS A CA 1
ATOM 920 C C . HIS A 1 119 ? 8.853 3.392 8.309 1.00 26.17 123 HIS A C 1
ATOM 921 O O . HIS A 1 119 ? 9.852 2.734 8.043 1.00 29.01 123 HIS A O 1
ATOM 928 N N . GLU A 1 120 ? 7.812 2.764 8.840 1.00 30.84 124 GLU A N 1
ATOM 929 C CA . GLU A 1 120 ? 7.802 1.315 8.992 1.00 35.38 124 GLU A CA 1
ATOM 930 C C . GLU A 1 120 ? 7.418 0.665 7.673 1.00 35.10 124 GLU A C 1
ATOM 931 O O . GLU A 1 120 ? 7.810 -0.441 7.365 1.00 37.39 124 GLU A O 1
ATOM 937 N N . VAL A 1 121 ? 6.574 1.352 6.931 1.00 35.66 125 VAL A N 1
ATOM 938 C CA . VAL A 1 121 ? 5.921 0.879 5.735 1.00 33.87 125 VAL A CA 1
ATOM 939 C C . VAL A 1 121 ? 6.457 1.526 4.428 1.00 36.40 125 VAL A C 1
ATOM 940 O O . VAL A 1 121 ? 6.211 1.010 3.333 1.00 38.90 125 VAL A O 1
ATOM 944 N N . ALA A 1 122 ? 7.170 2.649 4.435 1.00 32.42 126 ALA A N 1
ATOM 945 C CA . ALA A 1 122 ? 7.680 3.260 3.224 1.00 29.48 126 ALA A CA 1
ATOM 946 C C . ALA A 1 122 ? 9.156 3.579 3.383 1.00 28.75 126 ALA A C 1
ATOM 947 O O . ALA A 1 122 ? 9.636 3.647 4.517 1.00 26.86 126 ALA A O 1
ATOM 949 N N . PRO A 1 123 ? 9.962 3.780 2.339 1.00 29.11 127 PRO A N 1
ATOM 950 C CA . PRO A 1 123 ? 11.380 4.064 2.494 1.00 29.24 127 PRO A CA 1
ATOM 951 C C . PRO A 1 123 ? 11.605 5.501 2.941 1.00 30.25 127 PRO A C 1
ATOM 952 O O . PRO A 1 123 ? 12.346 6.213 2.276 1.00 33.27 127 PRO A O 1
ATOM 956 N N . LYS A 1 124 ? 11.041 6.005 4.048 1.00 30.39 128 LYS A N 1
ATOM 957 C CA . LYS A 1 124 ? 11.193 7.413 4.402 1.00 27.77 128 LYS A CA 1
ATOM 958 C C . LYS A 1 124 ? 11.674 7.553 5.826 1.00 26.83 128 LYS A C 1
ATOM 959 O O . LYS A 1 124 ? 11.484 6.620 6.602 1.00 27.30 128 LYS A O 1
ATOM 965 N N . ALA A 1 125 ? 12.263 8.695 6.221 1.00 24.29 129 ALA A N 1
ATOM 966 C CA . ALA A 1 125 ? 12.625 8.909 7.619 1.00 23.03 129 ALA A CA 1
ATOM 967 C C . ALA A 1 125 ? 11.422 9.399 8.413 1.00 20.83 129 ALA A C 1
ATOM 968 O O . ALA A 1 125 ? 11.391 9.237 9.630 1.00 21.32 129 ALA A O 1
ATOM 970 N N . CYS A 1 126 ? 10.387 9.937 7.767 1.00 18.74 130 CYS A N 1
ATOM 971 C CA . CYS A 1 126 ? 9.170 10.384 8.445 1.00 18.35 130 CYS A CA 1
ATOM 972 C C . CYS A 1 126 ? 8.576 9.388 9.444 1.00 17.83 130 CYS A C 1
ATOM 973 O O . CYS A 1 126 ? 8.229 8.282 9.010 1.00 19.73 130 CYS A O 1
ATOM 976 N N . PRO A 1 127 ? 8.322 9.675 10.729 1.00 17.60 131 PRO A N 1
ATOM 977 C CA . PRO A 1 127 ? 8.235 11.003 11.342 1.00 12.83 131 PRO A CA 1
ATOM 978 C C . PRO A 1 127 ? 9.485 11.689 11.881 1.00 14.40 131 PRO A C 1
ATOM 979 O O . PRO A 1 127 ? 9.324 12.758 12.481 1.00 16.68 131 PRO A O 1
ATOM 983 N N . SER A 1 128 ? 10.674 11.075 11.689 1.00 12.10 132 SER A N 1
ATOM 984 C CA . SER A 1 128 ? 12.002 11.479 12.200 1.00 11.95 132 SER A CA 1
ATOM 985 C C . SER A 1 128 ? 12.334 11.083 13.653 1.00 12.35 132 SER A C 1
ATOM 986 O O . SER A 1 128 ? 13.353 11.482 14.248 1.00 13.66 132 SER A O 1
ATOM 989 N N . PHE A 1 129 ? 11.544 10.174 14.237 1.00 11.73 133 PHE A N 1
ATOM 990 C CA . PHE A 1 129 ? 11.841 9.689 15.554 1.00 11.49 133 PHE A CA 1
ATOM 991 C C . PHE A 1 129 ? 11.358 8.271 15.602 1.00 10.33 133 PHE A C 1
ATOM 992 O O . PHE A 1 129 ? 10.627 7.802 14.710 1.00 4.88 133 PHE A O 1
ATOM 1000 N N . ASP A 1 130 ? 11.856 7.612 16.642 1.00 10.46 134 ASP A N 1
ATOM 1001 C CA . ASP A 1 130 ? 11.533 6.223 16.889 1.00 11.90 134 ASP A CA 1
ATOM 1002 C C . ASP A 1 130 ? 10.226 6.212 17.666 1.00 13.91 134 ASP A C 1
ATOM 1003 O O . ASP A 1 130 ? 10.278 6.495 18.856 1.00 14.42 134 ASP A O 1
ATOM 1008 N N . LEU A 1 131 ? 9.090 5.862 17.062 1.00 12.79 135 LEU A N 1
ATOM 1009 C CA . LEU A 1 131 ? 7.785 5.841 17.656 1.00 14.43 135 LEU A CA 1
ATOM 1010 C C . LEU A 1 131 ? 7.690 4.867 18.820 1.00 19.65 135 LEU A C 1
ATOM 1011 O O . LEU A 1 131 ? 7.173 5.237 19.871 1.00 18.91 135 LEU A O 1
ATOM 1016 N N . LYS A 1 132 ? 8.137 3.619 18.695 1.00 22.44 136 LYS A N 1
ATOM 1017 C CA . LYS A 1 132 ? 8.062 2.664 19.778 1.00 25.61 136 LYS A CA 1
ATOM 1018 C C . LYS A 1 132 ? 8.755 3.172 21.056 1.00 25.62 136 LYS A C 1
ATOM 1019 O O . LYS A 1 132 ? 8.146 3.183 22.129 1.00 28.55 136 LYS A O 1
ATOM 1025 N N . ARG A 1 133 ? 9.972 3.702 20.977 1.00 23.79 137 ARG A N 1
ATOM 1026 C CA . ARG A 1 133 ? 10.726 4.132 22.137 1.00 21.50 137 ARG A CA 1
ATOM 1027 C C . ARG A 1 133 ? 10.086 5.336 22.839 1.00 22.25 137 ARG A C 1
ATOM 1028 O O . ARG A 1 133 ? 10.118 5.438 24.080 1.00 24.03 137 ARG A O 1
ATOM 1036 N N . TRP A 1 134 ? 9.533 6.288 22.088 1.00 16.17 138 TRP A N 1
ATOM 1037 C CA . TRP A 1 134 ? 8.811 7.379 22.685 1.00 14.96 138 TRP A CA 1
ATOM 1038 C C . TRP A 1 134 ? 7.498 6.880 23.272 1.00 15.88 138 TRP A C 1
ATOM 1039 O O . TRP A 1 134 ? 7.243 7.300 24.402 1.00 16.82 138 TRP A O 1
ATOM 1050 N N . TRP A 1 135 ? 6.667 6.053 22.596 1.00 14.63 139 TRP A N 1
ATOM 1051 C CA . TRP A 1 135 ? 5.403 5.582 23.139 1.00 11.64 139 TRP A CA 1
ATOM 1052 C C . TRP A 1 135 ? 5.651 4.813 24.421 1.00 14.98 139 TRP A C 1
ATOM 1053 O O . TRP A 1 135 ? 4.910 5.007 25.372 1.00 11.55 139 TRP A O 1
ATOM 1064 N N . GLU A 1 136 ? 6.695 3.989 24.476 1.00 17.16 140 GLU A N 1
ATOM 1065 C CA . GLU A 1 136 ? 6.999 3.201 25.658 1.00 19.09 140 GLU A CA 1
ATOM 1066 C C . GLU A 1 136 ? 7.773 3.808 26.813 1.00 17.21 140 GLU A C 1
ATOM 1067 O O . GLU A 1 136 ? 7.478 3.519 27.959 1.00 16.21 140 GLU A O 1
ATOM 1073 N N . LYS A 1 137 ? 8.837 4.529 26.532 1.00 15.62 141 LYS A N 1
AT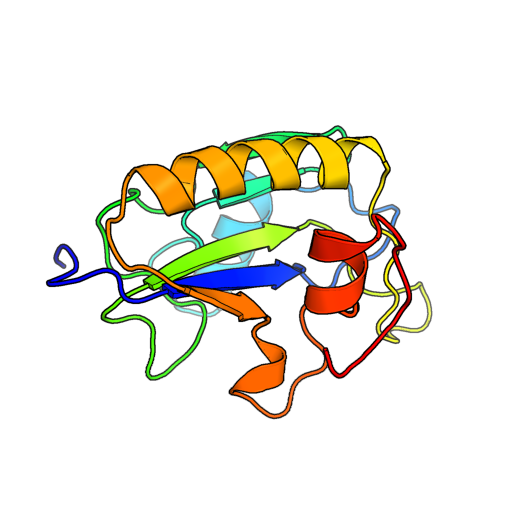OM 1074 C CA . LYS A 1 137 ? 9.730 5.059 27.529 1.00 15.08 141 LYS A CA 1
ATOM 1075 C C . LYS A 1 137 ? 9.613 6.551 27.643 1.00 20.42 141 LYS A C 1
ATOM 1076 O O . LYS A 1 137 ? 10.315 7.132 28.489 1.00 22.38 141 LYS A O 1
ATOM 1082 N N . ASN A 1 138 ? 8.827 7.219 26.779 1.00 14.64 142 ASN A N 1
ATOM 1083 C CA . ASN A 1 138 ? 8.781 8.670 26.785 1.00 16.04 142 ASN A CA 1
ATOM 1084 C C . ASN A 1 138 ? 10.160 9.322 26.562 1.00 16.74 142 ASN A C 1
ATOM 1085 O O . ASN A 1 138 ? 10.525 10.393 27.054 1.00 14.43 142 ASN A O 1
ATOM 1090 N N . GLU A 1 139 ? 10.952 8.684 25.691 1.00 21.52 143 GLU A N 1
ATOM 1091 C CA . GLU A 1 139 ? 12.267 9.165 25.266 1.00 23.34 143 GLU A CA 1
ATOM 1092 C C . GLU A 1 139 ? 12.139 9.502 23.796 1.00 25.01 143 GLU A C 1
ATOM 1093 O O . GLU A 1 139 ? 11.646 8.663 23.021 1.00 25.74 143 GLU A O 1
ATOM 1099 N N . LEU A 1 140 ? 12.526 10.722 23.394 1.00 23.85 144 LEU A N 1
ATOM 1100 C CA . LEU A 1 140 ? 12.453 11.172 22.006 1.00 23.91 144 LEU A CA 1
ATOM 1101 C C . LEU A 1 140 ? 13.847 11.112 21.369 1.00 23.53 144 LEU A C 1
ATOM 1102 O O . LEU A 1 140 ? 14.780 11.828 21.771 1.00 24.15 144 LEU A O 1
ATOM 1107 N N . VAL A 1 141 ? 14.129 10.241 20.431 1.00 20.72 145 VAL A N 1
ATOM 1108 C CA . VAL A 1 141 ? 15.409 10.234 19.776 1.00 22.66 145 VAL A CA 1
ATOM 1109 C C . VAL A 1 141 ? 15.189 10.291 18.258 1.00 19.14 145 VAL A C 1
ATOM 1110 O O . VAL A 1 141 ? 14.332 9.616 17.672 1.00 14.79 145 VAL A O 1
ATOM 1114 N N . THR A 1 142 ? 16.062 11.054 17.616 1.00 18.50 146 THR A N 1
ATOM 1115 C CA . THR A 1 142 ? 16.074 11.151 16.171 1.00 18.27 146 THR A CA 1
ATOM 1116 C C . THR A 1 142 ? 16.285 9.793 15.494 1.00 20.22 146 THR A C 1
ATOM 1117 O O . THR A 1 142 ? 17.236 9.077 15.843 1.00 17.21 146 THR A O 1
ATOM 1121 N N . SER A 1 143 ? 15.374 9.423 14.579 1.00 22.83 147 SER A N 1
ATOM 1122 C CA . SER A 1 143 ? 15.499 8.128 13.935 1.00 24.46 147 SER A CA 1
ATOM 1123 C C . SER A 1 143 ? 14.692 7.985 12.674 1.00 27.06 147 SER A C 1
ATOM 1124 O O . SER A 1 143 ? 13.593 8.522 12.516 1.00 26.06 147 SER A O 1
ATOM 1127 N N . ASP A 1 144 ? 15.310 7.217 11.782 1.00 31.74 148 ASP A N 1
ATOM 1128 C CA . ASP A 1 144 ? 14.677 6.793 10.549 1.00 37.55 148 ASP A CA 1
ATOM 1129 C C . ASP A 1 144 ? 14.017 5.442 10.739 1.00 37.67 148 ASP A C 1
ATOM 1130 O O . ASP A 1 144 ? 13.246 5.016 9.882 1.00 39.74 148 ASP A O 1
ATOM 1135 N N . ARG A 1 145 ? 14.164 4.759 11.861 1.00 38.61 149 ARG A N 1
ATOM 1136 C CA . ARG A 1 145 ? 13.445 3.517 12.045 1.00 39.86 149 ARG A CA 1
ATOM 1137 C C . ARG A 1 145 ? 12.853 3.511 13.452 1.00 36.89 149 ARG A C 1
ATOM 1138 O O . ARG A 1 145 ? 13.289 4.296 14.295 1.00 36.18 149 ARG A O 1
ATOM 1146 N N . GLY A 1 146 ? 11.810 2.727 13.701 1.00 33.61 150 GLY A N 1
ATOM 1147 C CA . GLY A 1 146 ? 11.262 2.617 15.036 1.00 31.18 150 GLY A CA 1
ATOM 1148 C C . GLY A 1 146 ? 9.845 3.142 15.176 1.00 28.26 150 GLY A C 1
ATOM 1149 O O . GLY A 1 146 ? 9.077 2.517 15.895 1.00 25.81 150 GLY A O 1
#

B-factor: mean 21.61, std 13.17, range [2.0, 78.68]

Nearest PDB structures (foldseek):
  1lba-assembly1_A  TM=1.007E+00  e=4.062E-33  Escherichia phage T7
  7f5i-assembly1_A  TM=8.846E-01  e=4.055E-10  Clostridium perfringens str. 13
  6fhg-assembly1_B  TM=8.616E-01  e=1.756E-09  Thermus phage 2631
  4zxm-assembly1_A  TM=7.953E-01  e=2.574E-09  Branchiostoma belcheri tsingtauense
  6su5-assembly1_A  TM=8.564E-01  e=3.988E-08  Thermus phage 2119

Secondary structure (DSSP, 8-state):
--B-S---EEEEEE--B-TT----HHHHHHHHHHTT-SS-S-SEEE-TTS-EEE-S-TTB--SSSTT-GGGEEEEEES-BB-TTS-B-----HHHHHHHHHHHHHHHHHSTT-EEEEGGGTSSS-TTSB-HHHHHHH----B-S--